Protein AF-A0A660S7C5-F1 (afdb_monomer_lite)

Sequence (42 aa):
MEISIVIPVYNEEQALPKLYNLLKKVLDSLQKKYEIILVDDG

Foldseek 3Di:
DEEEAEAEDEPCVVCVVVVVVVVCVVVVVVVHHYDYHYHHPD

Secondary structure (DSSP, 8-state):
--EEEEEEE-S-TTTHHHHHHHHHHHHHHTTS-EEEEEEE--

pLDDT: mean 90.63, std 6.87, range [70.75, 96.62]

Radius of gyration: 11.17 Å; chains: 1; bounding box: 30×18×27 Å

Structure (mmCIF, N/CA/C/O backbone):
data_AF-A0A660S7C5-F1
#
_entry.id   AF-A0A660S7C5-F1
#
loop_
_atom_site.group_PDB
_atom_site.id
_atom_site.type_symbol
_atom_site.label_atom_id
_atom_site.label_alt_id
_atom_site.label_comp_id
_atom_site.label_asym_id
_atom_site.label_entity_id
_atom_site.label_seq_id
_atom_site.pdbx_PDB_ins_code
_atom_site.Cartn_x
_a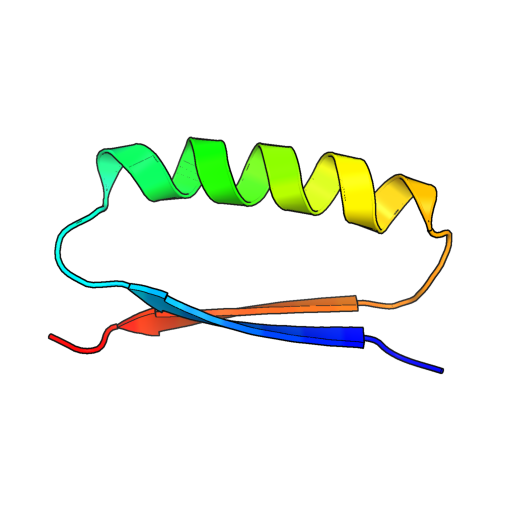tom_site.Cartn_y
_atom_site.Cartn_z
_atom_site.occupancy
_atom_site.B_iso_or_equiv
_atom_site.auth_seq_id
_atom_site.auth_comp_id
_atom_site.auth_asym_id
_atom_site.auth_atom_id
_atom_site.pdbx_PDB_model_num
ATOM 1 N N . MET A 1 1 ? -17.279 2.257 5.579 1.00 72.56 1 MET A N 1
ATOM 2 C CA . MET A 1 1 ? -16.871 2.430 4.171 1.00 72.56 1 MET A CA 1
ATOM 3 C C . MET A 1 1 ? -15.411 2.032 4.091 1.00 72.56 1 MET A C 1
ATOM 5 O O . MET A 1 1 ? -14.630 2.552 4.883 1.00 72.56 1 MET A O 1
ATOM 9 N N . GLU A 1 2 ? -15.086 1.071 3.237 1.00 88.81 2 GLU A N 1
ATOM 10 C CA . GLU A 1 2 ? -13.754 0.463 3.118 1.00 88.81 2 GLU A CA 1
ATOM 11 C C . GLU A 1 2 ? -13.161 0.868 1.762 1.00 88.81 2 GLU A C 1
ATOM 13 O O . GLU A 1 2 ? -13.910 1.029 0.796 1.00 88.81 2 GLU A O 1
ATOM 18 N N . ILE A 1 3 ? -11.856 1.147 1.715 1.00 94.88 3 ILE A N 1
ATOM 19 C CA . ILE A 1 3 ? -11.173 1.665 0.520 1.00 94.88 3 ILE A CA 1
ATOM 20 C C . ILE A 1 3 ? -10.313 0.551 -0.080 1.00 94.88 3 ILE A C 1
ATOM 22 O O . ILE A 1 3 ? -9.410 0.060 0.587 1.00 94.88 3 ILE A O 1
ATOM 26 N N . SER A 1 4 ? -10.555 0.195 -1.339 1.00 96.06 4 SER A N 1
ATOM 27 C CA . SER A 1 4 ? -9.694 -0.727 -2.085 1.00 96.06 4 SER A CA 1
ATOM 28 C C . SER A 1 4 ? -8.908 0.043 -3.139 1.00 96.06 4 SER A C 1
ATOM 30 O O . SER A 1 4 ? -9.487 0.827 -3.897 1.00 96.06 4 SER A O 1
ATOM 32 N N . ILE A 1 5 ? -7.586 -0.122 -3.141 1.00 95.44 5 ILE A N 1
ATOM 33 C CA . ILE A 1 5 ? -6.667 0.558 -4.059 1.00 95.44 5 ILE A CA 1
ATOM 34 C C . ILE A 1 5 ? -5.969 -0.510 -4.884 1.00 95.44 5 ILE A C 1
ATOM 36 O O . ILE A 1 5 ? -5.156 -1.265 -4.357 1.00 95.44 5 ILE A O 1
ATOM 40 N N . VAL A 1 6 ? -6.287 -0.554 -6.175 1.00 95.38 6 VAL A N 1
ATOM 41 C CA .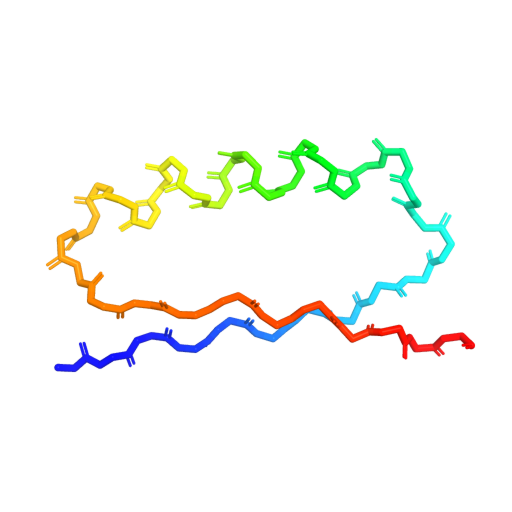 VAL A 1 6 ? -5.714 -1.506 -7.129 1.00 95.38 6 VAL A CA 1
ATOM 42 C C . VAL A 1 6 ? -4.773 -0.752 -8.055 1.00 95.38 6 VAL A C 1
ATOM 44 O O . VAL A 1 6 ? -5.184 0.222 -8.688 1.00 95.38 6 VAL A O 1
ATOM 47 N N . ILE A 1 7 ? -3.513 -1.176 -8.105 1.00 93.06 7 ILE A N 1
ATOM 48 C CA . ILE A 1 7 ? -2.457 -0.509 -8.868 1.00 93.06 7 ILE A CA 1
ATOM 49 C C . ILE A 1 7 ? -1.779 -1.555 -9.758 1.00 93.06 7 ILE A C 1
ATOM 51 O O . ILE A 1 7 ? -1.128 -2.451 -9.216 1.00 93.06 7 ILE A O 1
ATOM 55 N N . PRO A 1 8 ? -1.920 -1.466 -11.092 1.00 91.81 8 PRO A N 1
ATOM 56 C CA . PRO A 1 8 ? -1.093 -2.237 -12.010 1.00 91.81 8 PRO A CA 1
ATOM 57 C C . PRO A 1 8 ? 0.353 -1.728 -11.959 1.00 91.81 8 PRO A C 1
ATOM 59 O O . PRO A 1 8 ? 0.584 -0.515 -11.904 1.00 91.81 8 PRO A O 1
ATOM 62 N N . VAL A 1 9 ? 1.314 -2.646 -11.915 1.00 89.44 9 VAL A N 1
ATOM 63 C CA . VAL A 1 9 ? 2.742 -2.351 -11.784 1.00 89.44 9 VAL A CA 1
ATOM 64 C C . VAL A 1 9 ? 3.540 -3.142 -12.819 1.00 89.44 9 VAL A C 1
ATOM 66 O O . VAL A 1 9 ? 3.513 -4.364 -12.804 1.00 89.44 9 VAL A O 1
ATOM 69 N N . TYR A 1 10 ? 4.313 -2.433 -13.647 1.00 84.81 10 TYR A N 1
ATOM 70 C CA . TYR A 1 10 ? 5.155 -3.029 -14.687 1.00 84.81 10 TYR A CA 1
ATOM 71 C C . TYR A 1 10 ? 6.627 -2.675 -14.461 1.00 84.81 10 TYR A C 1
ATOM 73 O O . TYR A 1 10 ? 6.993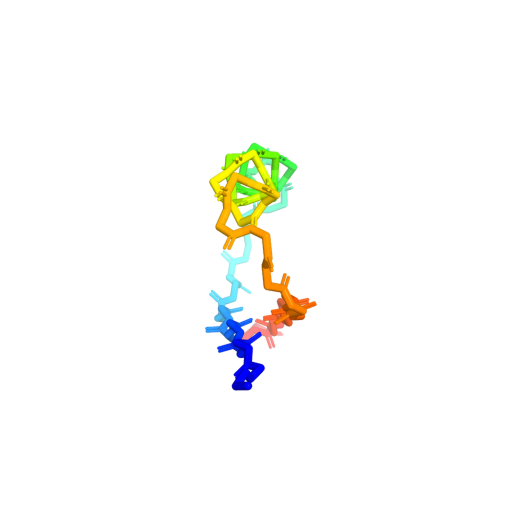 -1.503 -14.548 1.00 84.81 10 TYR A O 1
ATOM 81 N N . ASN A 1 11 ? 7.495 -3.663 -14.211 1.00 75.50 11 ASN A N 1
ATOM 82 C CA . ASN A 1 11 ? 8.961 -3.492 -14.135 1.00 75.50 11 ASN A CA 1
ATOM 83 C C . ASN A 1 11 ? 9.472 -2.363 -13.195 1.00 75.50 11 ASN A C 1
ATOM 85 O O . ASN A 1 11 ? 10.577 -1.847 -13.370 1.00 75.50 11 ASN A O 1
ATOM 89 N N . GLU A 1 12 ? 8.704 -1.987 -12.168 1.00 76.62 12 GLU A N 1
ATOM 90 C CA . GLU A 1 12 ? 8.984 -0.846 -11.273 1.00 76.62 12 GLU A CA 1
ATOM 91 C C . GLU A 1 12 ? 9.451 -1.265 -9.858 1.00 76.62 12 GLU A C 1
ATOM 93 O O . GLU A 1 12 ? 9.190 -0.576 -8.870 1.00 76.62 12 GLU A O 1
ATOM 98 N N . GLU A 1 13 ? 10.185 -2.377 -9.725 1.00 78.25 13 GLU A N 1
ATOM 99 C CA . GLU A 1 13 ? 10.556 -2.984 -8.427 1.00 78.25 13 GLU A CA 1
ATOM 100 C C . GLU A 1 13 ? 11.187 -2.006 -7.419 1.00 78.25 13 GLU A C 1
ATOM 102 O O . GLU A 1 13 ? 10.890 -2.048 -6.225 1.00 78.25 13 GLU A O 1
ATOM 107 N N . GLN A 1 14 ? 12.037 -1.089 -7.888 1.00 85.31 14 GLN A N 1
ATOM 108 C CA . GLN A 1 14 ? 12.726 -0.127 -7.018 1.00 85.31 14 GLN A CA 1
ATOM 109 C C . GLN A 1 14 ? 11.814 1.014 -6.540 1.00 85.31 14 GLN A C 1
ATOM 111 O O . GLN A 1 14 ? 12.075 1.621 -5.497 1.00 85.31 14 GLN A O 1
ATOM 116 N N . ALA A 1 15 ? 10.742 1.318 -7.278 1.00 86.50 15 ALA A N 1
ATOM 117 C CA . ALA A 1 15 ? 9.800 2.384 -6.947 1.00 86.50 15 ALA A CA 1
ATOM 118 C C . ALA A 1 15 ? 8.667 1.902 -6.023 1.00 86.50 15 ALA A C 1
ATOM 120 O O . ALA A 1 15 ? 8.150 2.703 -5.232 1.00 86.50 15 ALA A O 1
ATOM 121 N N . LEU A 1 16 ? 8.334 0.603 -6.041 1.00 91.00 16 LEU A N 1
ATOM 122 C CA . LEU A 1 16 ? 7.263 0.016 -5.223 1.00 91.00 16 LEU A CA 1
ATOM 123 C C . LEU A 1 16 ? 7.392 0.303 -3.718 1.00 91.00 16 LEU A C 1
ATOM 125 O O . LEU A 1 16 ? 6.398 0.730 -3.122 1.00 91.00 16 LEU A O 1
ATOM 129 N N . PRO A 1 17 ? 8.574 0.171 -3.076 1.00 91.94 17 PRO A N 1
ATOM 130 C CA . PRO A 1 17 ? 8.701 0.468 -1.650 1.00 91.94 17 PRO A CA 1
ATOM 131 C C . PRO A 1 17 ? 8.372 1.929 -1.329 1.00 91.94 17 PRO A C 1
ATOM 133 O O . PRO A 1 17 ? 7.747 2.231 -0.310 1.00 91.94 17 PRO A O 1
ATOM 136 N N . LYS A 1 18 ? 8.761 2.859 -2.210 1.00 93.62 18 LYS A N 1
ATOM 137 C CA . LYS A 1 18 ? 8.488 4.290 -2.039 1.00 93.62 18 LYS A CA 1
ATOM 138 C C . LYS A 1 18 ? 7.001 4.593 -2.222 1.00 93.62 18 LYS A C 1
ATOM 140 O O . LYS A 1 18 ? 6.439 5.319 -1.402 1.00 93.62 18 LYS A O 1
ATOM 145 N N . LEU A 1 19 ? 6.370 4.023 -3.250 1.00 92.69 19 LEU A N 1
ATOM 146 C CA . LEU A 1 19 ? 4.933 4.149 -3.504 1.00 92.69 19 LEU A CA 1
ATOM 147 C C . LEU A 1 19 ? 4.115 3.635 -2.314 1.00 92.69 19 LEU A C 1
ATOM 149 O O . LEU A 1 19 ? 3.276 4.363 -1.784 1.00 92.69 19 LEU A O 1
ATOM 153 N N . TYR A 1 20 ? 4.416 2.424 -1.842 1.00 94.31 20 TYR A N 1
ATOM 154 C CA . TYR A 1 20 ? 3.744 1.818 -0.695 1.00 94.31 20 TYR A CA 1
ATOM 155 C C . TYR A 1 20 ? 3.862 2.684 0.565 1.00 94.31 20 TYR A C 1
ATOM 157 O O . TYR A 1 20 ? 2.858 2.955 1.222 1.00 94.31 20 TYR A O 1
ATOM 165 N N . ASN A 1 21 ? 5.062 3.183 0.881 1.00 95.81 21 ASN A N 1
ATOM 166 C CA . ASN A 1 21 ? 5.277 4.021 2.064 1.00 95.81 21 ASN A CA 1
ATOM 167 C C . ASN A 1 21 ? 4.489 5.340 2.007 1.00 95.81 21 ASN A C 1
ATOM 169 O O . ASN A 1 21 ? 3.956 5.786 3.027 1.00 95.81 21 ASN A O 1
ATOM 173 N N . LEU A 1 22 ? 4.394 5.963 0.827 1.00 95.31 22 LEU A N 1
ATOM 174 C CA . LEU A 1 22 ? 3.612 7.186 0.636 1.00 95.31 22 LEU A CA 1
ATOM 175 C C . LEU A 1 22 ? 2.109 6.917 0.758 1.00 95.31 22 LEU A C 1
ATOM 177 O O . LEU A 1 22 ? 1.423 7.651 1.471 1.00 95.31 22 LEU A O 1
ATOM 181 N N . LEU A 1 23 ? 1.611 5.852 0.122 1.00 95.19 23 LEU A N 1
ATOM 182 C CA . LEU A 1 23 ? 0.208 5.446 0.215 1.00 95.19 23 LEU A CA 1
ATOM 183 C C . LEU A 1 23 ? -0.172 5.137 1.658 1.00 95.19 23 LEU A C 1
ATOM 185 O O . LEU A 1 23 ? -1.116 5.725 2.174 1.00 95.19 23 LEU A O 1
ATOM 189 N N . LYS A 1 24 ? 0.611 4.301 2.343 1.00 94.94 24 LYS A N 1
ATOM 190 C CA . LYS A 1 24 ? 0.375 3.942 3.741 1.00 94.94 24 LYS A CA 1
ATOM 191 C C . LYS A 1 24 ? 0.267 5.174 4.639 1.00 94.94 24 LYS A C 1
ATOM 193 O O . LYS A 1 24 ? -0.699 5.300 5.381 1.00 94.94 24 LYS A O 1
ATOM 198 N N . LYS A 1 25 ? 1.194 6.132 4.513 1.00 96.31 25 LYS A N 1
ATOM 199 C CA . LYS A 1 25 ? 1.168 7.377 5.299 1.00 96.31 25 LYS A CA 1
ATOM 200 C C . LYS A 1 25 ? -0.135 8.162 5.113 1.00 96.31 25 LYS A C 1
ATOM 202 O O . LYS A 1 25 ? -0.670 8.700 6.081 1.00 96.31 25 LYS A O 1
ATOM 207 N N . VAL A 1 26 ? -0.631 8.253 3.880 1.00 95.06 26 VAL A N 1
ATOM 208 C CA . VAL A 1 26 ? -1.888 8.953 3.581 1.00 95.06 26 VAL A CA 1
ATOM 209 C C . VAL A 1 26 ? -3.078 8.157 4.111 1.00 95.06 26 VAL A C 1
ATOM 211 O O . VAL A 1 26 ? -3.936 8.721 4.784 1.00 95.06 26 VAL A O 1
ATOM 214 N N . LEU A 1 27 ? -3.123 6.852 3.862 1.00 94.81 27 LEU A N 1
ATOM 215 C CA . LEU A 1 27 ? -4.258 6.005 4.222 1.00 94.81 27 LEU A CA 1
ATOM 216 C C . LEU A 1 27 ? -4.408 5.826 5.736 1.00 94.81 27 LEU A C 1
ATOM 218 O O . LEU A 1 27 ? -5.530 5.874 6.239 1.00 94.81 27 LEU A O 1
ATOM 222 N N . ASP A 1 28 ? -3.298 5.744 6.471 1.00 94.38 28 ASP A N 1
ATOM 223 C CA . ASP A 1 28 ? -3.296 5.719 7.937 1.00 94.38 28 ASP A CA 1
ATOM 224 C C . ASP A 1 28 ? -3.918 7.001 8.521 1.00 94.38 28 ASP A C 1
ATOM 226 O O . ASP A 1 28 ? -4.643 6.952 9.516 1.00 94.38 28 ASP A O 1
ATOM 230 N N . SER A 1 29 ? -3.720 8.154 7.866 1.00 95.81 29 SER A N 1
ATOM 231 C CA . SER A 1 29 ? -4.309 9.429 8.302 1.00 95.81 29 SER A CA 1
ATOM 232 C C . SER A 1 29 ? -5.827 9.511 8.102 1.00 95.81 29 SER A C 1
ATOM 234 O O . SER A 1 29 ? -6.496 10.287 8.784 1.00 95.81 29 SER A O 1
ATOM 236 N N . LEU A 1 30 ? -6.391 8.695 7.205 1.00 93.00 30 LEU A N 1
ATOM 237 C CA . LEU A 1 30 ? -7.825 8.697 6.908 1.00 93.00 30 LEU A CA 1
ATOM 238 C C . LEU A 1 30 ? -8.660 7.971 7.970 1.00 93.00 30 LEU A C 1
ATOM 240 O O . LEU A 1 30 ? -9.884 8.089 7.933 1.00 93.00 30 LEU A O 1
ATOM 244 N N . GLN A 1 31 ? -8.031 7.226 8.890 1.00 91.56 31 GLN A N 1
ATOM 245 C CA . GLN A 1 31 ? -8.699 6.425 9.929 1.00 91.56 31 GLN A CA 1
ATOM 246 C C . GLN A 1 31 ? -9.787 5.489 9.368 1.00 91.56 31 GLN A C 1
ATOM 248 O O . GLN A 1 31 ? -10.844 5.281 9.967 1.00 91.56 31 GLN A O 1
ATOM 253 N N . LYS A 1 32 ? -9.540 4.923 8.183 1.00 92.81 32 LYS A N 1
ATOM 254 C CA . LYS A 1 32 ? -10.439 3.981 7.507 1.00 92.81 32 LYS A CA 1
ATOM 255 C C . LYS A 1 32 ? -9.735 2.656 7.287 1.00 92.81 32 LYS A C 1
ATOM 257 O O . LYS A 1 32 ? -8.517 2.603 7.180 1.00 92.81 32 LYS A O 1
ATOM 262 N N . LYS A 1 33 ? -10.520 1.587 7.177 1.00 96.00 33 LYS A N 1
ATOM 263 C CA . LYS A 1 33 ? -10.011 0.311 6.679 1.00 96.00 33 LYS A CA 1
ATOM 264 C C . LYS A 1 33 ? -9.700 0.444 5.193 1.00 96.00 33 LYS A C 1
ATOM 266 O O . LYS A 1 33 ? -10.524 0.974 4.439 1.00 96.00 33 LYS A O 1
ATOM 271 N N . TYR A 1 34 ? -8.5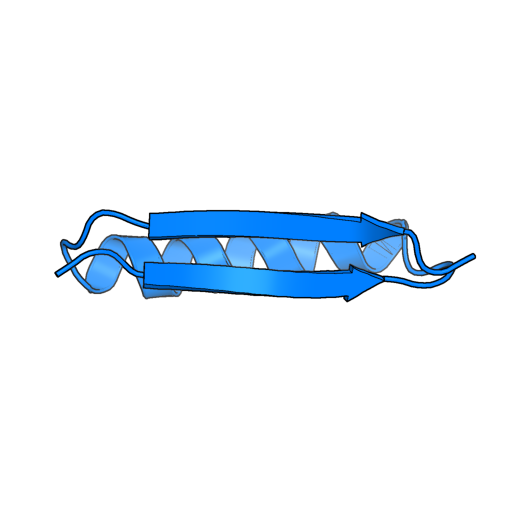31 -0.040 4.804 1.00 96.62 34 TYR A N 1
ATOM 272 C CA . TYR A 1 34 ? -8.084 -0.030 3.425 1.00 96.62 34 TYR A CA 1
ATOM 273 C C . TYR A 1 34 ? -7.296 -1.294 3.087 1.00 96.62 34 TYR A C 1
ATOM 275 O O . TYR A 1 34 ? -6.733 -1.941 3.970 1.00 96.62 34 TYR A O 1
ATOM 283 N N . GLU A 1 35 ? -7.224 -1.596 1.798 1.00 96.44 35 GLU A N 1
ATOM 284 C CA . GLU A 1 35 ? -6.318 -2.582 1.220 1.00 96.44 35 GLU A CA 1
ATOM 285 C C . GLU A 1 35 ? -5.572 -1.965 0.030 1.00 96.44 35 GLU A C 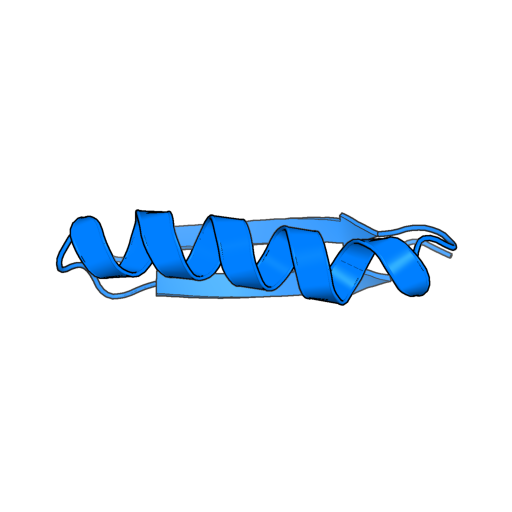1
ATOM 287 O O . GLU A 1 35 ? -6.089 -1.080 -0.657 1.00 96.44 35 GLU A O 1
ATOM 292 N N . ILE A 1 36 ? -4.339 -2.419 -0.188 1.00 95.50 36 ILE A N 1
ATOM 293 C CA . ILE A 1 36 ? -3.516 -2.046 -1.340 1.00 95.50 36 ILE A CA 1
ATOM 294 C C . ILE A 1 36 ? -3.205 -3.337 -2.089 1.00 95.50 36 ILE A C 1
ATOM 296 O O . ILE A 1 36 ? -2.576 -4.235 -1.530 1.00 95.50 36 ILE A O 1
ATOM 300 N N . ILE A 1 37 ? -3.637 -3.415 -3.343 1.00 94.44 37 ILE A N 1
ATOM 301 C CA . ILE A 1 37 ? -3.436 -4.557 -4.230 1.00 94.44 37 ILE A CA 1
ATOM 302 C C . ILE A 1 37 ? -2.529 -4.092 -5.368 1.00 94.44 37 ILE A C 1
ATOM 304 O O . ILE A 1 37 ? -2.932 -3.283 -6.204 1.00 94.44 37 ILE A O 1
ATOM 308 N N . LEU A 1 38 ? -1.293 -4.586 -5.372 1.00 93.00 38 LEU A N 1
ATOM 309 C CA . LEU A 1 38 ? -0.348 -4.389 -6.467 1.00 93.00 38 LEU A CA 1
ATOM 310 C C . LEU A 1 38 ? -0.506 -5.568 -7.429 1.00 93.00 38 LEU A C 1
ATOM 312 O O . LEU A 1 38 ? -0.362 -6.717 -7.008 1.00 93.00 38 LEU A O 1
ATOM 316 N N . VAL A 1 39 ? -0.855 -5.287 -8.680 1.00 92.31 39 VAL A N 1
ATOM 317 C CA . VAL A 1 39 ? -1.079 -6.301 -9.716 1.00 92.31 39 VAL A CA 1
ATOM 318 C C . VAL A 1 39 ? 0.062 -6.212 -10.710 1.00 92.31 39 VAL A C 1
ATOM 320 O O . VAL A 1 39 ? 0.230 -5.171 -11.332 1.00 92.31 39 VAL A O 1
ATOM 323 N N . ASP A 1 40 ? 0.832 -7.286 -10.847 1.00 88.06 40 ASP A N 1
ATOM 324 C CA . ASP A 1 40 ? 1.801 -7.398 -11.935 1.00 88.06 40 ASP A CA 1
ATOM 325 C C . ASP A 1 40 ? 1.036 -7.502 -13.263 1.00 88.06 40 ASP A C 1
ATOM 327 O O . ASP A 1 40 ? 0.189 -8.390 -13.419 1.00 88.06 40 ASP A O 1
ATOM 331 N N . ASP A 1 41 ? 1.248 -6.545 -14.166 1.00 80.25 41 ASP A N 1
ATOM 332 C CA . ASP A 1 41 ? 0.644 -6.514 -15.502 1.00 80.25 41 ASP A CA 1
ATOM 333 C C . ASP A 1 41 ? 1.621 -6.955 -16.612 1.00 80.25 41 ASP A C 1
ATOM 335 O O . ASP A 1 41 ? 1.292 -6.818 -17.797 1.00 80.25 41 ASP A O 1
ATOM 339 N N . GLY A 1 42 ? 2.783 -7.515 -16.227 1.00 70.75 42 GLY A N 1
ATOM 340 C CA . GLY A 1 42 ? 3.834 -8.071 -17.091 1.00 70.75 42 GLY A CA 1
ATOM 341 C C . GLY A 1 42 ? 3.957 -9.594 -17.075 1.00 70.75 42 GLY A C 1
ATOM 342 O O . GLY A 1 42 ? 3.832 -10.2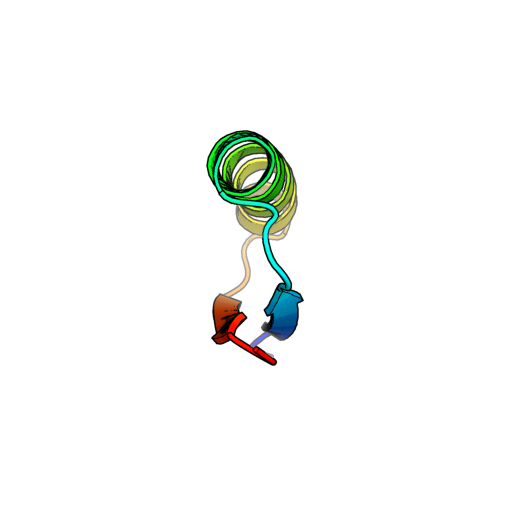16 -16.000 1.00 70.75 42 GLY A O 1
#